Protein AF-A0A1M6SL42-F1 (afdb_monomer_lite)

Secondary structure (DSSP, 8-state):
-HHHHTT--GGG------TTSS-SS---TT---GGGS-------

Organism: NCBI:txid198092

Sequence (44 aa):
AELSRRGIARNQMSIQAFGESRPLVPTADGVREPQNRRVEIVLR

Structure (mmCIF, N/CA/C/O backbone):
data_AF-A0A1M6SL42-F1
#
_entry.id   AF-A0A1M6SL42-F1
#
loop_
_atom_site.group_PDB
_atom_site.id
_atom_site.type_symbol
_atom_site.label_atom_id
_atom_site.label_alt_id
_atom_site.label_comp_id
_atom_site.label_asym_id
_atom_site.label_entity_id
_atom_site.label_seq_id
_atom_site.pdbx_PDB_ins_code
_atom_site.Cartn_x
_atom_site.Cartn_y
_atom_site.Cartn_z
_atom_site.occupancy
_atom_site.B_iso_or_equiv
_atom_site.auth_seq_id
_atom_site.auth_comp_id
_atom_site.auth_asym_id
_atom_site.auth_atom_id
_atom_site.pdbx_PDB_model_num
ATOM 1 N N . ALA A 1 1 ? -2.364 -3.497 15.078 1.00 78.69 1 ALA A N 1
ATOM 2 C CA . ALA A 1 1 ? -2.034 -2.478 14.059 1.00 78.69 1 ALA A CA 1
ATOM 3 C C . ALA A 1 1 ? -1.447 -1.271 14.777 1.00 78.69 1 ALA A C 1
ATOM 5 O O . ALA A 1 1 ? -2.134 -0.711 15.622 1.00 78.69 1 ALA A O 1
ATOM 6 N N . GLU A 1 2 ? -0.191 -0.915 14.500 1.00 92.31 2 GLU A N 1
ATOM 7 C CA . GLU A 1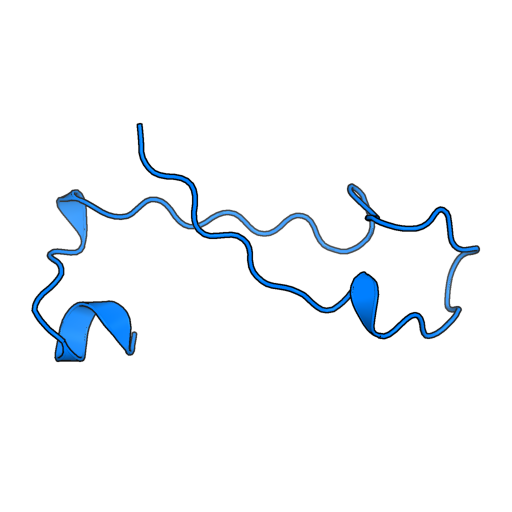 2 ? 0.541 0.127 15.246 1.00 92.31 2 GLU A CA 1
ATOM 8 C C . GLU A 1 2 ? -0.180 1.486 15.229 1.00 92.31 2 GLU A C 1
ATOM 10 O O . GLU A 1 2 ? -0.284 2.136 16.263 1.00 92.31 2 GLU A O 1
ATOM 15 N N . LEU A 1 3 ? -0.786 1.869 14.100 1.00 94.06 3 LEU A N 1
ATOM 16 C CA . LEU A 1 3 ? -1.578 3.103 13.988 1.00 94.06 3 LEU A CA 1
ATOM 17 C C . LEU A 1 3 ? -2.786 3.130 14.941 1.00 94.06 3 LEU A C 1
ATOM 19 O O . LEU A 1 3 ? -3.055 4.150 15.566 1.00 94.06 3 LEU A O 1
ATOM 23 N N . SER A 1 4 ? -3.456 1.990 15.135 1.00 94.12 4 SER A N 1
ATOM 24 C CA . SER A 1 4 ? -4.561 1.874 16.095 1.00 94.12 4 SER A CA 1
ATOM 25 C C . SER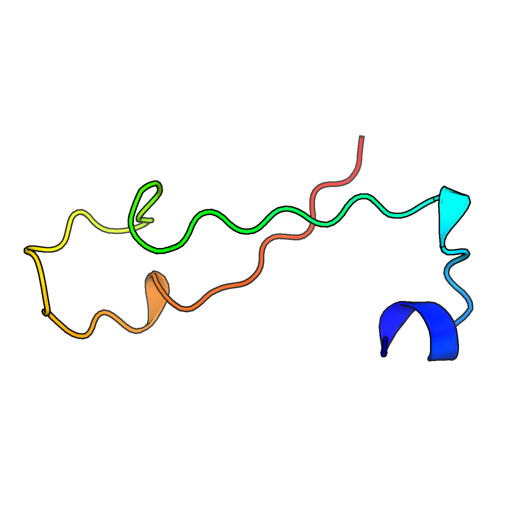 A 1 4 ? -4.082 1.985 17.542 1.00 94.12 4 SER A C 1
ATOM 27 O O . SER A 1 4 ? -4.763 2.602 18.354 1.00 94.12 4 SER A O 1
ATOM 29 N N . ARG A 1 5 ? -2.889 1.460 17.860 1.00 95.81 5 ARG A N 1
ATOM 30 C CA . ARG A 1 5 ? -2.258 1.628 19.183 1.00 95.81 5 ARG A CA 1
ATOM 31 C C . ARG A 1 5 ? -1.897 3.090 19.457 1.00 95.81 5 ARG A C 1
ATOM 33 O O . ARG A 1 5 ? -1.936 3.527 20.599 1.00 95.81 5 ARG A O 1
ATOM 40 N N . ARG A 1 6 ? -1.572 3.843 18.404 1.00 95.94 6 ARG A N 1
ATOM 41 C CA . ARG A 1 6 ? -1.312 5.289 18.450 1.00 95.94 6 ARG A CA 1
ATOM 42 C C . ARG A 1 6 ? -2.586 6.146 18.412 1.00 95.94 6 ARG A C 1
ATOM 44 O O . ARG A 1 6 ? -2.475 7.362 18.346 1.00 95.94 6 ARG A O 1
ATOM 51 N N . GLY A 1 7 ? -3.773 5.535 18.466 1.00 96.31 7 GLY A N 1
ATOM 52 C CA . GLY A 1 7 ? -5.051 6.242 18.594 1.00 96.31 7 GLY A CA 1
ATOM 53 C C . GLY A 1 7 ? -5.771 6.557 17.282 1.00 96.31 7 GLY A C 1
ATOM 54 O O . GLY A 1 7 ? -6.829 7.175 17.319 1.00 96.31 7 GLY A 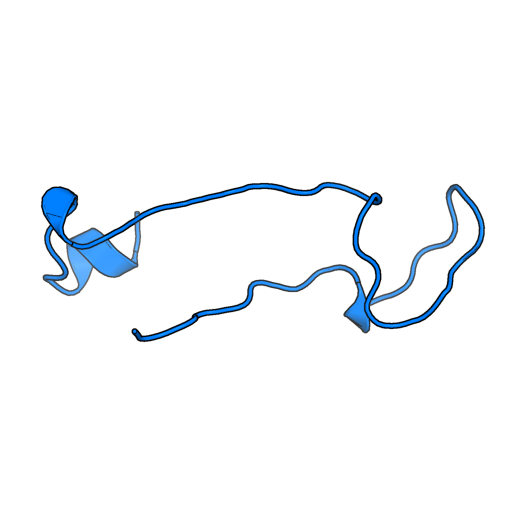O 1
ATOM 55 N N . ILE A 1 8 ? -5.258 6.118 16.128 1.00 94.56 8 ILE A N 1
ATOM 56 C CA . ILE A 1 8 ? -5.960 6.298 14.849 1.00 94.56 8 ILE A CA 1
ATOM 57 C C . ILE A 1 8 ? -7.066 5.245 14.745 1.00 94.56 8 ILE A C 1
ATOM 59 O O . ILE A 1 8 ? -6.801 4.036 14.753 1.00 94.56 8 ILE A O 1
ATOM 63 N N . ALA A 1 9 ? -8.317 5.694 14.657 1.00 95.81 9 ALA A N 1
ATOM 64 C CA . ALA A 1 9 ? -9.465 4.801 14.639 1.00 95.81 9 ALA A CA 1
ATOM 65 C C . ALA A 1 9 ? -9.520 3.988 13.332 1.00 95.81 9 ALA A C 1
ATOM 67 O O . ALA A 1 9 ? -9.228 4.488 12.247 1.00 95.81 9 ALA A O 1
ATOM 68 N N . ARG A 1 10 ? -9.902 2.704 13.412 1.00 92.94 10 ARG A N 1
ATOM 69 C CA . ARG A 1 10 ? -9.931 1.805 12.238 1.00 92.94 10 ARG A CA 1
ATOM 70 C C . ARG A 1 10 ? -10.857 2.282 11.123 1.00 92.94 10 ARG A C 1
ATOM 72 O O . ARG A 1 10 ? -10.542 2.057 9.966 1.00 92.94 10 ARG A O 1
ATOM 79 N N . ASN A 1 11 ? -11.956 2.946 11.464 1.00 95.12 11 ASN A N 1
ATOM 80 C CA . ASN A 1 11 ? -12.885 3.530 10.494 1.00 95.12 11 ASN A CA 1
ATOM 81 C C . ASN A 1 11 ? -12.286 4.713 9.707 1.00 95.12 11 ASN A C 1
ATOM 83 O O . ASN A 1 11 ? -12.819 5.059 8.661 1.00 95.12 11 ASN A O 1
ATOM 87 N N . GLN A 1 12 ? -11.184 5.308 10.178 1.00 94.81 12 GLN A N 1
ATOM 88 C CA . GLN A 1 12 ? -10.433 6.349 9.469 1.00 94.81 12 GLN A CA 1
ATOM 89 C C . GLN A 1 12 ? -9.307 5.772 8.594 1.00 94.81 12 GLN A C 1
ATOM 91 O O . GLN A 1 12 ? -8.592 6.524 7.937 1.00 94.81 12 GLN A O 1
ATOM 96 N N . MET A 1 13 ? -9.106 4.449 8.592 1.00 94.44 13 MET A N 1
ATOM 97 C CA . MET A 1 13 ? -8.021 3.790 7.865 1.00 94.44 13 MET A CA 1
ATOM 98 C C . MET A 1 13 ? -8.565 2.882 6.765 1.00 94.44 13 MET A C 1
ATOM 100 O O . MET A 1 13 ? -9.423 2.038 7.001 1.00 94.44 13 MET A O 1
ATOM 104 N N . SER A 1 14 ? -7.973 2.984 5.578 1.00 94.44 14 SER A N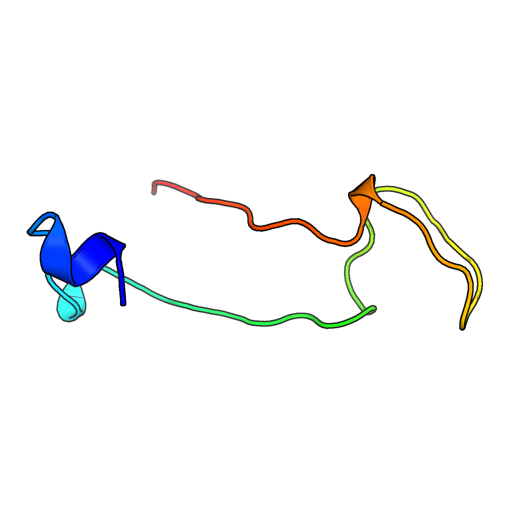 1
ATOM 105 C CA . SER A 1 14 ? -8.118 2.002 4.504 1.00 94.44 14 SER A CA 1
ATOM 106 C C . SER A 1 14 ? -6.745 1.418 4.194 1.00 94.44 14 SER A C 1
ATOM 108 O O . SER A 1 14 ? -5.810 2.163 3.912 1.00 94.44 14 SER A O 1
ATOM 110 N N . ILE A 1 15 ? -6.621 0.092 4.226 1.00 93.62 15 ILE A N 1
ATOM 111 C CA . ILE A 1 15 ? -5.366 -0.620 3.952 1.00 93.62 15 ILE A CA 1
ATOM 112 C C . ILE A 1 15 ? -5.537 -1.404 2.653 1.00 93.62 15 ILE A C 1
ATOM 114 O O . ILE A 1 15 ? -6.501 -2.151 2.506 1.00 93.62 15 ILE A O 1
ATOM 118 N N . GLN A 1 16 ? -4.601 -1.237 1.721 1.00 94.75 16 GLN A N 1
ATOM 119 C CA . GLN A 1 16 ? -4.559 -1.963 0.452 1.00 94.75 16 GLN A CA 1
ATOM 120 C C . GLN A 1 16 ? -3.159 -2.547 0.255 1.00 94.75 16 GLN A C 1
ATOM 122 O O . GLN A 1 16 ? -2.167 -1.919 0.624 1.00 94.75 16 GLN A O 1
ATOM 127 N N . ALA A 1 17 ? -3.086 -3.745 -0.320 1.00 95.62 17 ALA A N 1
ATOM 128 C CA . ALA A 1 17 ? -1.837 -4.414 -0.657 1.00 95.62 17 ALA A CA 1
ATOM 129 C C . ALA A 1 17 ? -1.782 -4.639 -2.170 1.00 95.62 17 ALA A C 1
ATOM 131 O O . ALA A 1 17 ? -2.736 -5.148 -2.752 1.00 95.62 17 ALA A O 1
ATOM 132 N N . PHE A 1 18 ? -0.669 -4.252 -2.793 1.00 94.81 18 PHE A N 1
ATOM 133 C CA . PHE A 1 18 ? -0.496 -4.320 -4.250 1.00 94.81 18 PHE A CA 1
ATOM 134 C C . PHE A 1 18 ? 0.503 -5.390 -4.706 1.00 94.81 18 PHE A C 1
ATOM 136 O O . PHE A 1 18 ? 0.620 -5.633 -5.906 1.00 94.81 18 PHE A O 1
ATOM 143 N N . GLY A 1 19 ? 1.224 -6.032 -3.781 1.00 92.19 19 GLY A N 1
ATOM 144 C CA . GLY A 1 19 ? 2.293 -6.969 -4.129 1.00 92.19 19 GLY A CA 1
ATOM 145 C C . GLY A 1 19 ? 3.300 -6.318 -5.080 1.00 92.19 19 GLY A C 1
ATOM 146 O O . GLY A 1 19 ? 3.776 -5.215 -4.823 1.00 92.19 19 GLY A O 1
ATOM 147 N N . GLU A 1 20 ? 3.563 -6.976 -6.204 1.00 91.31 20 GLU A N 1
ATOM 148 C CA . GLU A 1 20 ? 4.547 -6.543 -7.205 1.00 91.31 20 GLU A CA 1
ATOM 149 C C . GLU A 1 20 ? 3.936 -5.721 -8.352 1.00 91.31 20 GLU A C 1
ATOM 151 O O . GLU A 1 20 ? 4.648 -5.222 -9.216 1.00 91.31 20 GLU A O 1
ATOM 156 N N . SER A 1 21 ? 2.614 -5.512 -8.349 1.00 92.44 21 SER A N 1
ATOM 157 C CA . SER A 1 21 ? 1.897 -4.856 -9.458 1.00 92.44 21 SER A CA 1
ATOM 158 C C . SER A 1 21 ? 2.117 -3.340 -9.569 1.00 92.44 21 SER A C 1
ATOM 160 O O . SER A 1 21 ? 1.745 -2.740 -10.577 1.00 92.44 21 SER A O 1
ATOM 162 N N . ARG A 1 22 ? 2.687 -2.693 -8.540 1.00 93.00 22 ARG A N 1
ATOM 163 C CA . ARG A 1 22 ? 2.895 -1.229 -8.487 1.00 93.00 22 ARG A CA 1
ATOM 164 C C . ARG A 1 22 ? 4.308 -0.862 -8.000 1.00 93.00 22 ARG A C 1
ATOM 166 O O . ARG A 1 22 ? 4.453 -0.284 -6.917 1.00 93.00 22 ARG A O 1
ATOM 173 N N . PRO A 1 23 ? 5.362 -1.199 -8.763 1.00 94.62 23 PRO A N 1
ATOM 174 C CA . PRO A 1 23 ? 6.733 -0.884 -8.376 1.00 94.62 23 PRO A CA 1
ATOM 175 C C . PRO A 1 23 ? 7.001 0.634 -8.430 1.00 94.62 23 PRO A C 1
ATOM 177 O O . PRO A 1 23 ? 6.437 1.334 -9.265 1.00 94.62 23 PRO A O 1
ATOM 180 N N . LEU A 1 24 ? 7.865 1.152 -7.544 1.00 94.50 24 LEU A N 1
ATOM 181 C CA . LEU A 1 24 ? 8.425 2.512 -7.684 1.00 94.50 24 LEU A CA 1
ATOM 182 C C . LEU A 1 24 ? 9.469 2.541 -8.790 1.00 94.50 24 LEU A C 1
ATOM 184 O O . LEU A 1 24 ? 9.492 3.453 -9.607 1.00 94.50 24 LEU A O 1
ATOM 188 N N . VAL A 1 25 ? 10.333 1.527 -8.785 1.00 96.00 25 VAL A N 1
ATOM 189 C CA . VAL A 1 25 ? 11.382 1.333 -9.778 1.00 96.00 25 VAL A CA 1
ATOM 190 C C . VAL A 1 25 ? 11.014 0.101 -10.593 1.00 96.00 25 VAL A C 1
ATOM 192 O O . VAL A 1 25 ? 10.897 -0.978 -10.002 1.00 96.00 25 VAL A O 1
ATOM 195 N N . PRO A 1 26 ? 10.819 0.222 -11.920 1.00 95.38 26 PRO A N 1
ATOM 196 C CA . PRO A 1 26 ? 10.574 -0.927 -12.783 1.00 95.38 26 PRO A CA 1
ATOM 197 C C . PRO A 1 26 ? 11.644 -1.993 -12.552 1.00 95.38 26 PRO A C 1
ATOM 199 O O . PRO A 1 26 ? 12.833 -1.739 -12.721 1.00 95.38 26 PRO A O 1
ATOM 202 N N . THR A 1 27 ? 11.221 -3.168 -12.097 1.00 93.31 27 THR A N 1
ATOM 203 C CA . THR A 1 27 ? 12.112 -4.272 -11.739 1.00 93.31 27 THR A CA 1
ATOM 204 C C . THR A 1 27 ? 11.595 -5.535 -12.417 1.00 93.31 27 THR A C 1
ATOM 206 O O . THR A 1 27 ? 10.384 -5.717 -12.527 1.00 93.31 27 THR A O 1
ATOM 209 N N . ALA A 1 28 ? 12.502 -6.383 -12.902 1.00 92.38 28 ALA A N 1
ATOM 210 C CA . ALA A 1 28 ? 12.140 -7.699 -13.415 1.00 92.38 28 ALA A CA 1
ATOM 211 C C . ALA A 1 28 ? 11.587 -8.602 -12.299 1.00 92.38 28 ALA A C 1
ATOM 213 O O . ALA A 1 28 ? 11.854 -8.381 -11.115 1.00 92.38 28 ALA A O 1
ATOM 214 N N . ASP A 1 29 ? 10.842 -9.629 -12.700 1.00 91.00 29 ASP A N 1
ATOM 215 C CA . ASP A 1 29 ? 10.259 -10.611 -11.787 1.00 91.00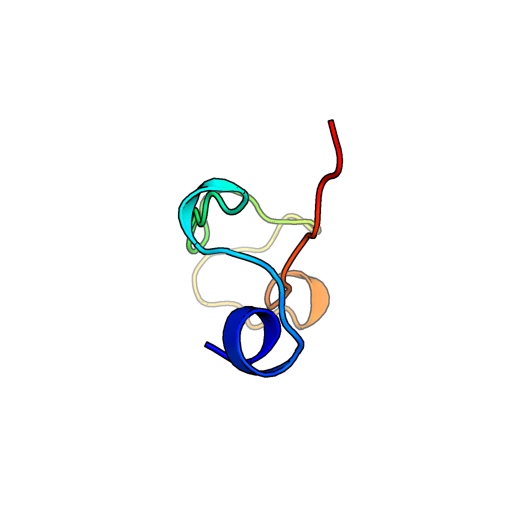 29 ASP A CA 1
ATOM 216 C C . ASP A 1 29 ? 11.335 -11.303 -10.928 1.00 91.00 29 ASP A C 1
ATOM 218 O O . ASP A 1 29 ? 12.443 -11.592 -11.392 1.00 91.00 29 ASP A O 1
ATOM 222 N N . GLY A 1 30 ? 11.028 -11.513 -9.648 1.00 88.19 30 GLY A N 1
ATOM 223 C CA . GLY A 1 30 ? 11.922 -12.135 -8.666 1.00 88.19 30 GLY A CA 1
ATOM 224 C C . GLY A 1 30 ? 13.148 -11.310 -8.243 1.00 88.19 30 GLY A C 1
ATOM 225 O O . GLY A 1 30 ? 13.895 -11.736 -7.356 1.00 88.19 30 GLY A O 1
ATOM 226 N N . VAL A 1 31 ? 13.385 -10.126 -8.820 1.00 93.94 31 VAL A N 1
ATOM 227 C CA . VAL A 1 31 ? 14.549 -9.298 -8.477 1.00 93.94 31 VAL A CA 1
ATOM 228 C C . VAL A 1 31 ? 14.276 -8.447 -7.235 1.00 93.94 31 VAL A C 1
ATOM 230 O O . VAL A 1 31 ? 13.292 -7.718 -7.109 1.00 93.94 31 VAL A O 1
ATOM 233 N N . ARG A 1 32 ? 15.206 -8.516 -6.279 1.00 92.75 32 ARG A N 1
ATOM 234 C CA . ARG A 1 32 ? 15.086 -7.850 -4.981 1.00 92.75 32 ARG A CA 1
ATOM 235 C C . ARG A 1 32 ? 15.407 -6.350 -5.076 1.00 92.75 32 ARG A C 1
ATOM 237 O O . ARG A 1 32 ? 16.554 -5.973 -4.876 1.00 92.75 32 ARG A O 1
ATOM 244 N N . GLU A 1 33 ? 14.391 -5.494 -5.176 1.00 95.44 33 GLU A N 1
ATOM 245 C CA . GLU A 1 33 ? 14.545 -4.024 -5.100 1.00 95.44 33 GLU A CA 1
ATOM 246 C C . GLU A 1 33 ? 14.049 -3.459 -3.743 1.00 95.44 33 GLU A C 1
ATOM 248 O O . GLU A 1 33 ? 12.855 -3.551 -3.438 1.00 95.44 33 GLU A O 1
ATOM 253 N N . PRO A 1 34 ? 14.928 -2.926 -2.86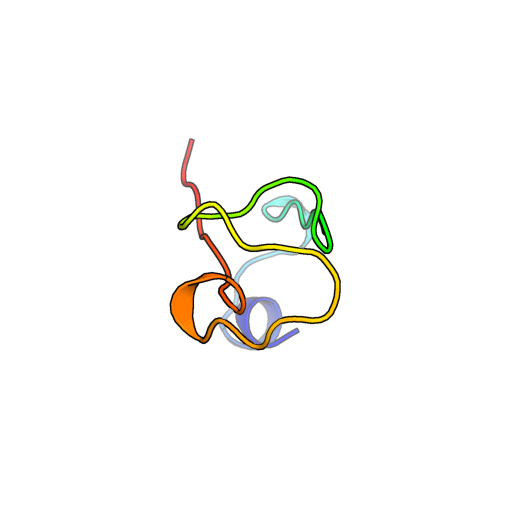5 1.00 95.06 34 PRO A N 1
ATOM 254 C CA . PRO A 1 34 ? 14.538 -2.343 -1.576 1.00 95.06 34 PRO A CA 1
ATOM 255 C C . PRO A 1 34 ? 13.479 -1.246 -1.632 1.00 95.06 34 PRO A C 1
ATOM 257 O O . PRO A 1 34 ? 12.596 -1.243 -0.776 1.00 95.06 34 PRO A O 1
ATOM 260 N N . GLN A 1 35 ? 13.516 -0.363 -2.626 1.00 95.56 35 GLN A N 1
ATOM 261 C CA . GLN A 1 35 ? 12.553 0.734 -2.745 1.00 95.56 35 GLN A CA 1
ATOM 262 C C . GLN A 1 35 ? 11.132 0.242 -3.067 1.00 95.56 35 GLN A C 1
ATOM 264 O O . GLN A 1 35 ? 10.142 0.884 -2.706 1.00 95.56 35 GLN A O 1
ATOM 269 N N . ASN A 1 36 ? 11.005 -0.931 -3.693 1.00 96.19 36 ASN A N 1
ATOM 270 C CA . ASN A 1 36 ? 9.708 -1.560 -3.950 1.00 96.19 36 ASN A CA 1
ATOM 271 C C . ASN A 1 36 ? 9.108 -2.207 -2.690 1.00 96.19 36 ASN A C 1
ATOM 273 O O . ASN A 1 36 ? 7.894 -2.379 -2.615 1.00 96.19 36 ASN A O 1
ATOM 277 N N . ARG A 1 37 ? 9.914 -2.480 -1.654 1.00 94.81 37 ARG A N 1
ATOM 278 C CA . ARG A 1 37 ? 9.438 -2.928 -0.333 1.00 94.81 37 ARG A CA 1
ATOM 279 C C . ARG A 1 37 ? 9.117 -1.734 0.560 1.00 94.81 37 ARG A C 1
ATOM 281 O O . ARG A 1 37 ? 9.819 -1.465 1.534 1.00 94.81 37 ARG A O 1
ATOM 288 N N . ARG A 1 38 ? 8.047 -1.017 0.224 1.00 94.62 38 ARG A N 1
ATOM 289 C CA . ARG A 1 38 ? 7.624 0.188 0.947 1.00 94.62 38 ARG A CA 1
ATOM 290 C C . ARG A 1 38 ? 6.160 0.146 1.356 1.00 94.62 38 ARG A C 1
ATOM 292 O O . ARG A 1 38 ? 5.365 -0.633 0.838 1.00 94.62 38 ARG A O 1
ATOM 299 N N . VAL A 1 39 ? 5.824 1.041 2.273 1.00 95.75 39 VAL A N 1
ATOM 300 C CA . VAL A 1 39 ? 4.451 1.396 2.627 1.00 95.75 39 VAL A CA 1
ATOM 301 C C . VAL A 1 39 ? 4.283 2.880 2.331 1.00 95.75 39 VAL A C 1
ATOM 303 O O . VAL A 1 39 ? 5.138 3.679 2.704 1.00 95.75 39 VAL A O 1
ATOM 306 N N . GLU A 1 40 ? 3.188 3.244 1.671 1.00 94.75 40 GLU A N 1
ATOM 307 C CA . GLU A 1 40 ? 2.819 4.636 1.412 1.00 94.75 40 GLU A CA 1
ATOM 308 C C . GLU A 1 40 ? 1.630 5.026 2.296 1.00 94.75 40 GLU A C 1
ATOM 310 O O . GLU A 1 40 ? 0.677 4.258 2.443 1.00 94.75 40 GLU A O 1
ATOM 315 N N . ILE A 1 41 ? 1.683 6.222 2.886 1.00 94.69 41 ILE A N 1
ATOM 316 C CA . ILE A 1 41 ? 0.578 6.806 3.652 1.00 94.69 41 ILE A CA 1
ATOM 317 C C . ILE A 1 41 ? 0.052 7.990 2.849 1.00 94.69 41 ILE A C 1
ATOM 319 O O . ILE A 1 41 ? 0.764 8.970 2.647 1.00 94.69 41 ILE A O 1
ATOM 323 N N . VAL A 1 42 ? -1.194 7.889 2.391 1.00 94.50 42 VAL A N 1
ATOM 324 C CA . VAL A 1 42 ? -1.861 8.935 1.611 1.00 94.50 42 VAL A CA 1
ATOM 325 C C . VAL A 1 42 ? -2.962 9.551 2.464 1.00 94.50 42 VAL A C 1
ATOM 327 O O . VAL A 1 42 ? -3.852 8.841 2.930 1.00 94.50 42 VAL A O 1
ATOM 330 N N . LEU A 1 43 ? -2.898 10.866 2.655 1.00 92.94 43 LEU A N 1
ATOM 331 C CA . LEU A 1 43 ? -3.943 11.663 3.296 1.00 92.94 43 LEU A CA 1
ATOM 332 C C . LEU A 1 43 ? -4.824 12.264 2.194 1.00 92.94 43 LEU A C 1
ATOM 334 O O . LEU A 1 43 ? -4.296 12.713 1.175 1.00 92.94 43 LEU A O 1
ATOM 338 N N . ARG A 1 44 ? -6.144 12.228 2.367 1.00 85.31 44 ARG A N 1
ATOM 339 C CA . ARG A 1 44 ? -7.124 12.804 1.437 1.00 85.31 44 ARG A CA 1
ATOM 340 C C . ARG A 1 44 ? -8.071 13.717 2.188 1.00 85.31 44 ARG A C 1
ATOM 342 O O . ARG A 1 44 ? -8.311 13.416 3.379 1.00 85.31 44 ARG A O 1
#

Radius of gyration: 13.72 Å; chains: 1; bounding box: 28×25×33 Å

Foldseek 3Di:
DVVVVVPDDPVNDDDDDDPQPDAPDDDDPPDDDPRRPDDDDDDD

InterPro domains:
  IPR006665 OmpA-like domain [PS51123] (1-44)
  IPR036737 OmpA-like domain superfamily [G3DSA:3.30.1330.60] (1-44)
  IPR036737 OmpA-like domain superfamily [SSF103088] (3-43)

pLDDT: mean 93.61, std 3.07, range [78.69, 96.31]